Protein AF-A0A3C0NRY9-F1 (afdb_monomer)

Radius of gyration: 16.53 Å; Cα contacts (8 Å, |Δi|>4): 63; chains: 1; bounding box: 36×30×40 Å

Mean predicted aligned error: 7.83 Å

pLDDT: mean 79.99, std 13.29, range [45.81, 97.81]

Sequence (85 aa):
QANLEDEARYQTVFAKHAGAVAAPTAGLHFDETMLARIRDKGIPIAYVTLHVGAGTFQPVKVDQISEHKMHSERYHIPEETIHLI

Foldseek 3Di:
DQDPVNVVVQEAPQDDDPQCPHHDPVSVVDDPVNVVVCVVVVHDDADKDKHDDPQVVDDQPDPDPVPGDRDDIDIGGDPVNVVVD

Structure (mmCIF, N/CA/C/O backbone):
data_AF-A0A3C0NRY9-F1
#
_entry.id   AF-A0A3C0NRY9-F1
#
loop_
_atom_site.group_PDB
_atom_site.id
_atom_site.type_symbol
_atom_site.label_atom_id
_atom_site.label_alt_id
_atom_site.label_comp_id
_atom_site.label_asym_id
_atom_site.label_entity_id
_atom_site.label_seq_id
_atom_site.pdbx_PDB_ins_code
_atom_site.Cartn_x
_atom_site.Cartn_y
_atom_site.Cartn_z
_atom_site.occupancy
_atom_site.B_iso_or_equiv
_atom_site.auth_seq_id
_atom_site.auth_comp_id
_atom_site.auth_asym_id
_atom_site.auth_atom_id
_atom_site.pdbx_PDB_model_num
ATOM 1 N N . GLN A 1 1 ? -3.005 -17.629 -19.315 1.00 45.81 1 GLN A N 1
ATOM 2 C CA . GLN A 1 1 ? -3.938 -16.502 -19.112 1.00 45.81 1 GLN A CA 1
ATOM 3 C C . GLN A 1 1 ? -4.374 -16.570 -17.664 1.00 45.81 1 GLN A C 1
ATOM 5 O O . GLN A 1 1 ? -4.796 -17.647 -17.268 1.00 45.81 1 GLN A O 1
ATOM 10 N N . ALA A 1 2 ? -4.193 -15.500 -16.888 1.00 52.31 2 ALA A N 1
ATOM 11 C CA . ALA A 1 2 ? -4.808 -15.404 -15.564 1.00 52.31 2 ALA A CA 1
ATOM 12 C C . ALA A 1 2 ? -6.326 -15.303 -15.762 1.00 52.31 2 ALA A C 1
ATOM 14 O O . ALA A 1 2 ? -6.769 -14.571 -16.653 1.00 52.31 2 ALA A O 1
ATOM 15 N N . ASN A 1 3 ? -7.102 -16.096 -15.029 1.00 68.56 3 ASN A N 1
ATOM 16 C CA . ASN A 1 3 ? -8.560 -15.992 -15.050 1.00 68.56 3 ASN A CA 1
ATOM 17 C C . ASN A 1 3 ? -9.035 -14.983 -13.978 1.00 68.56 3 ASN A C 1
ATOM 19 O O . ASN A 1 3 ? -8.250 -14.515 -13.157 1.00 68.56 3 ASN A O 1
ATOM 23 N N . LEU A 1 4 ? -10.326 -14.634 -13.978 1.00 64.69 4 LEU A N 1
ATOM 24 C CA . LEU A 1 4 ? -10.895 -13.685 -13.005 1.00 64.69 4 LEU A CA 1
ATOM 25 C C . LEU A 1 4 ? -10.719 -14.144 -11.543 1.00 64.69 4 LEU A C 1
ATOM 27 O O . LEU A 1 4 ? -10.637 -13.318 -10.637 1.00 64.69 4 LEU A O 1
ATOM 31 N N . GLU A 1 5 ? -10.639 -15.456 -11.303 1.00 64.88 5 GLU A N 1
ATOM 32 C CA . GLU A 1 5 ? -10.369 -16.009 -9.972 1.00 64.88 5 GLU A CA 1
ATOM 33 C C . GLU A 1 5 ? -8.913 -15.794 -9.547 1.00 64.88 5 GLU A C 1
ATOM 35 O O . GLU A 1 5 ? -8.660 -15.478 -8.386 1.00 64.88 5 GLU A O 1
ATOM 40 N N . ASP A 1 6 ? -7.955 -15.912 -10.467 1.00 60.88 6 ASP A N 1
ATOM 41 C CA . ASP A 1 6 ? -6.544 -15.618 -10.220 1.00 60.88 6 ASP A CA 1
ATOM 42 C C . ASP A 1 6 ? -6.349 -14.132 -9.901 1.00 60.88 6 ASP A C 1
ATOM 44 O O . ASP A 1 6 ? -5.621 -13.798 -8.967 1.00 60.88 6 ASP A O 1
ATOM 48 N N . GLU A 1 7 ? -7.048 -13.239 -10.610 1.00 63.38 7 GLU A N 1
ATOM 49 C CA . GLU A 1 7 ? -7.023 -11.796 -10.337 1.00 63.38 7 GLU A CA 1
ATOM 50 C C . GLU A 1 7 ? -7.571 -11.460 -8.946 1.00 63.38 7 GLU A C 1
ATOM 52 O O . GLU A 1 7 ? -6.985 -10.634 -8.249 1.00 63.38 7 GLU A O 1
ATOM 57 N N . ALA A 1 8 ? -8.650 -12.122 -8.516 1.00 63.06 8 ALA A N 1
ATOM 58 C CA . ALA A 1 8 ? -9.220 -11.943 -7.182 1.00 63.06 8 ALA A CA 1
ATOM 59 C C . ALA A 1 8 ? -8.327 -12.532 -6.076 1.00 63.06 8 ALA A C 1
ATOM 61 O O . ALA A 1 8 ? -8.202 -11.949 -4.999 1.00 63.06 8 ALA A O 1
ATOM 62 N N . ARG A 1 9 ? -7.682 -13.676 -6.335 1.00 63.16 9 ARG A N 1
ATOM 63 C CA . ARG A 1 9 ? -6.753 -14.325 -5.394 1.00 63.16 9 ARG A CA 1
ATOM 64 C C . ARG A 1 9 ? -5.435 -13.572 -5.245 1.00 63.16 9 ARG A C 1
ATOM 66 O O . ARG A 1 9 ? -4.798 -13.682 -4.201 1.00 63.16 9 ARG A O 1
ATOM 73 N N . TYR A 1 10 ? -5.016 -12.829 -6.266 1.00 60.41 10 TYR A N 1
ATOM 74 C CA . TYR A 1 10 ? -3.767 -12.068 -6.275 1.00 60.41 10 TYR A CA 1
ATOM 75 C C . TYR A 1 10 ? -3.944 -10.639 -5.733 1.00 60.41 10 TYR A C 1
ATOM 77 O O . TYR A 1 10 ? -3.386 -9.675 -6.258 1.00 60.41 10 TYR A O 1
ATOM 85 N N . GLN A 1 11 ? -4.739 -10.499 -4.671 1.00 65.38 11 GLN A N 1
ATOM 86 C CA . GLN A 1 11 ? -5.006 -9.242 -3.974 1.00 65.38 11 GLN A CA 1
ATOM 87 C C . GLN A 1 11 ? -4.812 -9.427 -2.467 1.00 65.38 11 GLN A C 1
ATOM 89 O O . GLN A 1 11 ? -5.033 -10.506 -1.920 1.00 65.38 11 GLN A O 1
ATOM 94 N N . THR A 1 12 ? -4.379 -8.373 -1.778 1.00 72.44 12 THR A N 1
ATOM 95 C CA . THR A 1 12 ? -4.287 -8.367 -0.310 1.00 72.44 12 THR A CA 1
ATOM 96 C C . THR A 1 12 ? -5.613 -7.938 0.306 1.00 72.44 12 THR A C 1
ATOM 98 O O . THR A 1 12 ? -6.450 -7.327 -0.359 1.00 72.44 12 THR A O 1
ATOM 101 N N . VAL A 1 13 ? -5.759 -8.134 1.620 1.00 73.38 13 VAL A N 1
ATOM 102 C CA . VAL A 1 13 ? -6.855 -7.563 2.436 1.00 73.38 13 VAL A CA 1
ATOM 103 C C . VAL A 1 13 ? -6.959 -6.027 2.358 1.00 73.38 13 VAL A C 1
ATOM 105 O O . VAL A 1 13 ? -7.905 -5.425 2.851 1.00 73.38 13 VAL A O 1
ATOM 108 N N . PHE A 1 14 ? -5.990 -5.364 1.720 1.00 77.00 14 PHE A N 1
ATOM 109 C CA . PHE A 1 14 ? -5.966 -3.920 1.502 1.00 77.00 14 PHE A CA 1
ATOM 110 C C . PHE A 1 14 ? -6.516 -3.491 0.129 1.00 77.00 14 PHE A C 1
ATOM 112 O O . PHE A 1 14 ? -6.624 -2.289 -0.125 1.00 77.00 14 PHE A O 1
ATOM 119 N N . ALA A 1 15 ? -6.859 -4.423 -0.767 1.00 71.50 15 ALA A N 1
ATOM 120 C CA . ALA A 1 15 ? -7.349 -4.104 -2.106 1.00 71.50 15 ALA A CA 1
ATOM 121 C C . ALA A 1 15 ? -8.754 -3.472 -2.061 1.00 71.50 15 ALA A C 1
ATOM 123 O O . ALA A 1 15 ? -9.751 -4.146 -1.817 1.00 71.50 15 ALA A O 1
ATOM 124 N N . LYS A 1 16 ? -8.830 -2.155 -2.301 1.00 67.81 16 LYS A N 1
ATOM 125 C CA . LYS A 1 16 ? -10.090 -1.377 -2.301 1.00 67.81 16 LYS A CA 1
ATOM 126 C C . LYS A 1 16 ? -10.443 -0.744 -3.649 1.00 67.81 16 LYS A C 1
ATOM 128 O O . LYS A 1 16 ? -11.599 -0.399 -3.878 1.00 67.81 16 LYS A O 1
ATOM 133 N N . HIS A 1 17 ? -9.467 -0.578 -4.540 1.00 64.69 17 HIS A N 1
ATOM 134 C CA . HIS A 1 17 ? -9.643 0.074 -5.836 1.00 64.69 17 HIS A CA 1
ATOM 135 C C . HIS A 1 17 ? -9.093 -0.806 -6.957 1.00 64.69 17 HIS A C 1
ATOM 137 O O . HIS A 1 17 ? -8.007 -1.371 -6.834 1.00 64.69 17 HIS A O 1
ATOM 143 N N . ALA A 1 18 ? -9.829 -0.888 -8.067 1.00 58.91 18 ALA A N 1
ATOM 144 C CA . ALA A 1 18 ? -9.339 -1.528 -9.280 1.00 58.91 18 ALA A CA 1
ATOM 145 C C . ALA A 1 18 ? -8.094 -0.786 -9.802 1.00 58.91 18 ALA A C 1
ATOM 147 O O . ALA A 1 18 ? -8.059 0.446 -9.815 1.00 58.91 18 ALA A O 1
ATOM 148 N N . GLY A 1 19 ? -7.079 -1.534 -10.240 1.00 54.72 19 GLY A N 1
ATOM 149 C CA . GLY A 1 19 ? -5.862 -0.973 -10.842 1.00 54.72 19 GLY A CA 1
ATOM 150 C C . GLY A 1 19 ? -4.553 -1.322 -10.136 1.00 54.72 19 GLY A C 1
ATOM 151 O O . GLY A 1 19 ? -3.495 -0.918 -10.612 1.00 54.72 19 GLY A O 1
ATOM 152 N N . ALA A 1 20 ? -4.584 -2.088 -9.044 1.00 55.41 20 ALA A N 1
ATOM 153 C CA . ALA A 1 20 ? -3.374 -2.700 -8.509 1.00 55.41 20 ALA A CA 1
ATOM 154 C C . ALA A 1 20 ? -2.967 -3.880 -9.406 1.00 55.41 20 ALA A C 1
ATOM 156 O O . ALA A 1 20 ? -3.511 -4.976 -9.292 1.00 55.41 20 ALA A O 1
ATOM 157 N N . VAL A 1 21 ? -2.006 -3.648 -10.308 1.00 55.16 21 VAL A N 1
ATOM 158 C CA . VAL A 1 21 ? -1.378 -4.713 -11.119 1.00 55.16 21 VAL A CA 1
ATOM 159 C C . VAL A 1 21 ? -0.603 -5.695 -10.227 1.00 55.16 21 VAL A C 1
ATOM 161 O O . VAL A 1 21 ? -0.345 -6.828 -10.623 1.00 55.16 21 VAL A O 1
ATOM 164 N N . ALA A 1 22 ? -0.271 -5.289 -8.998 1.00 59.00 22 ALA A N 1
ATOM 165 C CA . ALA A 1 22 ? 0.338 -6.152 -8.004 1.00 59.00 22 ALA A CA 1
ATOM 166 C C . ALA A 1 22 ? -0.114 -5.835 -6.580 1.00 59.00 22 ALA A C 1
ATOM 168 O O . ALA A 1 22 ? -0.264 -4.675 -6.192 1.00 59.00 22 ALA A O 1
ATOM 169 N N . ALA A 1 23 ? -0.250 -6.898 -5.793 1.00 63.22 23 ALA A N 1
ATOM 170 C CA . ALA A 1 23 ? -0.375 -6.832 -4.352 1.00 63.22 23 ALA A CA 1
ATOM 171 C C . ALA A 1 23 ? 0.923 -6.287 -3.714 1.00 63.22 23 ALA A C 1
ATOM 173 O O . ALA A 1 23 ? 2.010 -6.777 -4.037 1.00 63.22 23 ALA A O 1
ATOM 174 N N . PRO A 1 24 ? 0.847 -5.330 -2.770 1.00 67.06 24 PRO A N 1
ATOM 175 C CA . PRO A 1 24 ? 1.996 -4.951 -1.953 1.00 67.06 24 PRO A CA 1
ATOM 176 C C . PRO A 1 24 ? 2.516 -6.179 -1.198 1.00 67.06 24 PRO A C 1
ATOM 178 O O . PRO A 1 24 ? 1.770 -6.787 -0.430 1.00 67.06 24 PRO A O 1
ATOM 181 N N . THR A 1 25 ? 3.788 -6.540 -1.380 1.00 70.50 25 THR A N 1
ATOM 182 C CA . THR A 1 25 ? 4.365 -7.763 -0.790 1.00 70.50 25 THR A CA 1
ATOM 183 C C . THR A 1 25 ? 4.321 -7.752 0.735 1.00 70.50 25 THR A C 1
ATOM 185 O O . THR A 1 25 ? 3.997 -8.764 1.344 1.00 70.50 25 THR A O 1
ATOM 188 N N . ALA A 1 26 ? 4.536 -6.590 1.361 1.00 77.62 26 ALA A N 1
ATOM 189 C CA . ALA A 1 26 ? 4.373 -6.422 2.805 1.00 77.62 26 ALA A CA 1
ATOM 190 C C . ALA A 1 26 ? 2.921 -6.651 3.269 1.00 77.62 26 ALA A C 1
ATOM 192 O O . ALA A 1 26 ? 2.686 -7.139 4.373 1.00 77.62 26 ALA A O 1
ATOM 193 N N . GLY A 1 27 ? 1.942 -6.341 2.413 1.00 78.44 27 GLY A N 1
ATOM 194 C CA . GLY A 1 27 ? 0.527 -6.572 2.688 1.00 78.44 27 GLY A CA 1
ATOM 195 C C . GLY A 1 27 ? 0.145 -8.053 2.726 1.00 78.44 27 GLY A C 1
ATOM 196 O O . GLY A 1 27 ? -0.881 -8.384 3.311 1.00 78.44 27 GLY A O 1
ATOM 197 N N . LEU A 1 28 ? 0.969 -8.946 2.159 1.00 82.12 28 LEU A N 1
ATOM 198 C CA . LEU A 1 28 ? 0.729 -10.397 2.146 1.00 82.12 28 LEU A CA 1
ATOM 199 C C . LEU A 1 28 ? 0.899 -11.050 3.527 1.00 82.12 28 LEU A C 1
ATOM 201 O O . LEU A 1 28 ? 0.505 -12.197 3.712 1.00 82.12 28 LEU A O 1
ATOM 205 N N . HIS A 1 29 ? 1.480 -10.340 4.496 1.00 85.44 29 HIS A N 1
ATOM 206 C CA . HIS A 1 29 ? 1.626 -10.827 5.870 1.00 85.44 29 HIS A CA 1
ATOM 207 C C . HIS A 1 29 ? 0.384 -10.593 6.740 1.00 85.44 29 HIS A C 1
ATOM 209 O O . HIS A 1 29 ? 0.353 -11.059 7.879 1.00 85.44 29 HIS A O 1
ATOM 215 N N . PHE A 1 30 ? -0.616 -9.867 6.233 1.00 87.25 30 PHE A N 1
ATOM 216 C CA . PHE A 1 30 ? -1.825 -9.524 6.973 1.00 87.25 30 PHE A CA 1
ATOM 217 C C . PHE A 1 30 ? -3.030 -10.287 6.435 1.00 87.25 30 PHE A C 1
ATOM 219 O O . PHE A 1 30 ? -3.263 -10.348 5.229 1.00 87.25 30 PHE A O 1
ATOM 226 N N . ASP A 1 31 ? -3.835 -10.795 7.360 1.00 89.12 31 ASP A N 1
ATOM 227 C CA . ASP A 1 31 ? -5.181 -11.285 7.100 1.00 89.12 31 ASP A CA 1
ATOM 228 C C . ASP A 1 31 ? -6.208 -10.477 7.913 1.00 89.12 31 ASP A C 1
ATOM 230 O O . ASP A 1 31 ? -5.864 -9.684 8.798 1.00 89.12 31 ASP A O 1
ATOM 234 N N . GLU A 1 32 ? -7.493 -10.675 7.619 1.00 87.56 32 GLU A N 1
ATOM 235 C CA . GLU A 1 32 ? -8.582 -9.966 8.300 1.00 87.56 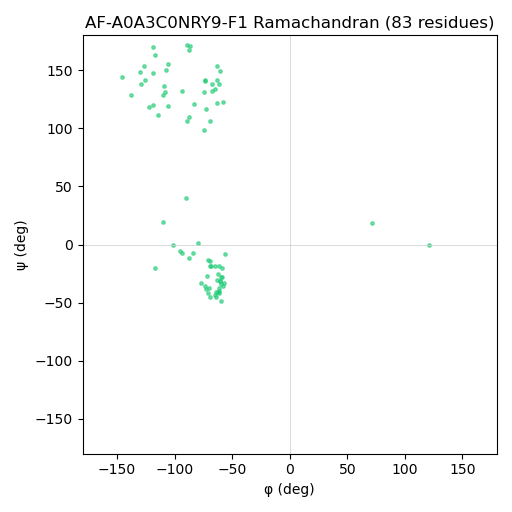32 GLU A CA 1
ATOM 236 C C . GLU A 1 32 ? -8.618 -10.242 9.809 1.00 87.56 32 GLU A C 1
ATOM 238 O O . GLU A 1 32 ? -8.974 -9.367 10.599 1.00 87.56 32 GLU A O 1
ATOM 243 N N . THR A 1 33 ? -8.197 -11.437 10.233 1.00 93.69 33 THR A N 1
ATOM 244 C CA . THR A 1 33 ? -8.187 -11.824 11.649 1.00 93.69 33 THR A CA 1
ATOM 245 C C . THR A 1 33 ? -7.100 -11.064 12.406 1.00 93.69 33 THR A C 1
ATOM 247 O O . THR A 1 33 ? -7.328 -10.576 13.515 1.00 93.69 33 THR A O 1
ATOM 250 N N . MET A 1 34 ? -5.918 -10.906 11.815 1.00 93.69 34 MET A N 1
ATOM 251 C CA . MET A 1 34 ? -4.844 -10.084 12.355 1.00 93.69 34 MET A CA 1
ATOM 252 C C . MET A 1 34 ? -5.262 -8.613 12.410 1.00 93.69 34 MET A C 1
ATOM 254 O O . MET A 1 34 ? -5.065 -7.976 13.447 1.00 93.69 34 MET A O 1
ATOM 258 N N . LEU A 1 35 ? -5.872 -8.083 11.345 1.00 92.50 35 LEU A N 1
ATOM 259 C CA . LEU A 1 35 ? -6.357 -6.700 11.331 1.00 92.50 35 LEU A CA 1
ATOM 260 C C . LEU A 1 35 ? -7.430 -6.462 12.401 1.00 92.50 35 LEU A C 1
ATOM 262 O O . LEU A 1 35 ? -7.389 -5.435 13.077 1.00 92.50 35 LEU A O 1
ATOM 2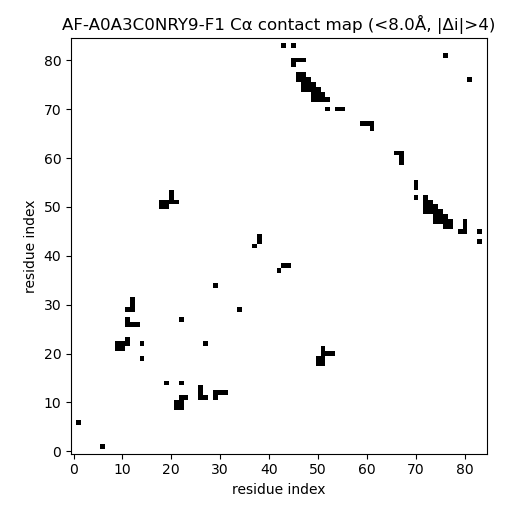66 N N . ALA A 1 36 ? -8.343 -7.412 12.617 1.00 93.56 36 ALA A N 1
ATOM 267 C CA . ALA A 1 36 ? -9.310 -7.352 13.712 1.00 93.56 36 ALA A CA 1
ATOM 268 C C . ALA A 1 36 ? -8.614 -7.298 15.082 1.00 93.56 36 ALA A C 1
ATOM 270 O O . ALA A 1 36 ? -8.866 -6.384 15.861 1.00 93.56 36 ALA A O 1
ATOM 271 N N . ARG A 1 37 ? -7.636 -8.178 15.330 1.00 97.06 37 ARG A N 1
ATOM 272 C CA . ARG A 1 37 ? -6.862 -8.186 16.588 1.00 97.06 37 ARG A CA 1
ATOM 273 C C . ARG A 1 37 ? -6.093 -6.888 16.838 1.00 97.06 37 ARG A C 1
ATOM 275 O O . ARG A 1 37 ? -5.862 -6.535 17.992 1.00 97.06 37 ARG A O 1
ATOM 282 N N . ILE A 1 38 ? -5.639 -6.206 15.787 1.00 95.44 38 ILE A N 1
ATOM 283 C CA . ILE A 1 38 ? -4.986 -4.892 15.898 1.00 95.44 38 ILE A CA 1
ATOM 284 C C . ILE A 1 38 ? -6.016 -3.831 16.311 1.00 95.44 38 ILE A C 1
ATOM 286 O O . ILE A 1 38 ? -5.754 -3.071 17.244 1.00 95.44 38 ILE A O 1
ATOM 290 N N . ARG A 1 39 ? -7.202 -3.828 15.686 1.00 93.69 39 ARG A N 1
ATOM 291 C CA . ARG A 1 39 ? -8.308 -2.919 16.042 1.00 93.69 39 ARG A CA 1
ATOM 292 C C . ARG A 1 39 ? -8.792 -3.134 17.478 1.00 93.69 39 ARG A C 1
ATOM 294 O O . ARG A 1 39 ? -8.964 -2.157 18.199 1.00 93.69 39 ARG A O 1
ATOM 301 N N . ASP A 1 40 ? -8.915 -4.385 17.923 1.00 97.44 40 ASP A N 1
ATOM 302 C CA . ASP A 1 40 ? -9.341 -4.735 19.290 1.00 97.44 40 ASP A CA 1
ATOM 303 C C . ASP A 1 40 ? -8.371 -4.228 20.367 1.00 97.44 40 ASP A C 1
ATOM 305 O O . ASP A 1 40 ? -8.759 -3.982 21.507 1.00 97.44 40 ASP A O 1
ATOM 309 N N . LYS A 1 41 ? -7.098 -4.032 20.008 1.00 97.81 41 LYS A N 1
ATOM 310 C CA . LYS A 1 41 ? -6.090 -3.421 20.886 1.00 97.81 41 LYS A CA 1
ATOM 311 C C . LYS A 1 41 ? -6.172 -1.891 20.934 1.00 97.81 41 LYS A C 1
ATOM 313 O O . LYS A 1 41 ? -5.337 -1.273 21.588 1.00 97.81 41 LYS A O 1
ATOM 318 N N . GLY A 1 42 ? -7.125 -1.279 20.231 1.00 96.19 42 GLY A N 1
ATOM 319 C CA . GLY A 1 42 ? -7.260 0.174 20.129 1.00 96.19 42 GLY A CA 1
ATOM 320 C C . GLY A 1 42 ? -6.169 0.836 19.286 1.00 96.19 42 GLY A C 1
ATOM 321 O O . GLY A 1 42 ? -5.955 2.038 19.416 1.00 96.19 42 GLY A O 1
ATOM 322 N N . ILE A 1 43 ? -5.459 0.072 18.447 1.00 95.75 43 ILE A N 1
ATOM 323 C CA . ILE A 1 43 ? -4.400 0.602 17.581 1.00 95.75 43 ILE A CA 1
ATOM 324 C C . ILE A 1 43 ? -5.052 1.169 16.308 1.00 95.75 43 ILE A C 1
ATOM 326 O O . ILE A 1 43 ? -5.711 0.413 15.586 1.00 95.75 43 ILE A O 1
ATOM 330 N N . PRO A 1 44 ? -4.876 2.469 15.999 1.00 92.75 44 PRO A N 1
ATOM 331 C CA . PRO A 1 44 ? -5.419 3.062 14.781 1.00 92.75 44 PRO A CA 1
ATOM 332 C C . PRO A 1 44 ? -4.804 2.441 13.522 1.00 92.75 44 PRO A C 1
ATOM 334 O O . PRO A 1 44 ? -3.604 2.173 13.470 1.00 92.75 44 PRO A O 1
ATOM 337 N N . ILE A 1 45 ? -5.623 2.245 12.487 1.00 91.81 45 ILE A N 1
ATOM 338 C CA . ILE A 1 45 ? -5.182 1.774 11.169 1.00 91.81 45 ILE A CA 1
ATOM 339 C C . ILE A 1 45 ? -5.594 2.817 10.134 1.00 91.81 45 ILE A C 1
ATOM 341 O O . ILE A 1 45 ? -6.787 3.044 9.933 1.00 91.81 45 ILE A O 1
ATOM 345 N N . ALA A 1 46 ? -4.610 3.406 9.458 1.00 92.31 46 ALA A N 1
ATOM 346 C CA . ALA A 1 46 ? -4.812 4.342 8.360 1.00 92.31 46 ALA A CA 1
ATOM 347 C C . ALA A 1 46 ? -4.479 3.683 7.012 1.00 92.31 46 ALA A C 1
ATOM 349 O O . ALA A 1 46 ? -3.698 2.730 6.953 1.00 92.31 46 ALA A O 1
ATOM 350 N N . TYR A 1 47 ? -5.067 4.186 5.927 1.00 89.06 47 TYR A N 1
ATOM 351 C CA . TYR A 1 47 ? -4.881 3.636 4.581 1.00 89.06 47 TYR A CA 1
ATOM 352 C C . TYR A 1 47 ? -4.408 4.730 3.626 1.00 89.06 47 TYR A C 1
ATOM 354 O O . TYR A 1 47 ? -4.884 5.863 3.667 1.00 89.06 47 TYR A O 1
ATOM 362 N N . VAL A 1 48 ? -3.507 4.367 2.721 1.00 88.69 48 VAL A N 1
ATOM 363 C CA . VAL A 1 48 ? -3.115 5.180 1.566 1.00 88.69 48 VAL A CA 1
ATOM 364 C C . VAL A 1 48 ? -3.272 4.343 0.308 1.00 88.69 48 VAL A C 1
ATOM 366 O O . VAL A 1 48 ? -3.200 3.115 0.356 1.00 88.69 48 VAL A O 1
ATOM 369 N N . THR A 1 49 ? -3.502 4.999 -0.822 1.00 86.06 49 THR A N 1
ATOM 370 C CA . THR A 1 49 ? -3.555 4.328 -2.124 1.00 86.06 49 THR A CA 1
ATOM 371 C C . THR A 1 49 ? -2.322 4.703 -2.926 1.00 86.06 49 THR A C 1
ATOM 373 O O . THR A 1 49 ? -2.017 5.885 -3.056 1.00 86.06 49 THR A O 1
ATOM 376 N N . LEU A 1 50 ? -1.641 3.709 -3.493 1.00 83.75 50 LEU A N 1
ATOM 377 C CA . LEU A 1 50 ? -0.553 3.894 -4.448 1.00 83.75 50 LEU A CA 1
ATOM 378 C C . LEU A 1 50 ? -0.948 3.229 -5.769 1.00 83.75 50 LEU A C 1
ATOM 380 O O . LEU A 1 50 ? -1.202 2.028 -5.822 1.00 83.75 50 LEU A O 1
ATOM 384 N N . HIS A 1 51 ? -1.016 4.018 -6.834 1.00 80.38 51 HIS A N 1
ATOM 385 C CA . HIS A 1 51 ? -1.214 3.537 -8.192 1.00 80.38 51 HIS A CA 1
ATOM 386 C C . HIS A 1 51 ? 0.147 3.254 -8.820 1.00 80.38 51 HIS A C 1
ATOM 388 O O . HIS A 1 51 ? 0.877 4.177 -9.196 1.00 80.38 51 HIS A O 1
ATOM 394 N N . VAL A 1 52 ? 0.455 1.967 -8.948 1.00 75.88 52 VAL A N 1
ATOM 395 C CA . VAL A 1 52 ? 1.650 1.468 -9.630 1.00 75.88 52 VAL A CA 1
ATOM 396 C C . VAL A 1 52 ? 1.322 1.145 -11.086 1.00 75.88 52 VAL A C 1
ATOM 398 O O . VAL A 1 52 ? 0.309 0.513 -11.389 1.00 75.88 52 VAL A O 1
ATOM 401 N N . GLY A 1 53 ? 2.158 1.619 -12.007 1.00 69.19 53 GLY A N 1
ATOM 402 C CA . GLY A 1 53 ? 2.033 1.310 -13.431 1.00 69.19 53 GLY A CA 1
ATOM 403 C C . GLY A 1 53 ? 2.758 0.015 -13.803 1.00 69.19 53 GLY A C 1
ATOM 404 O O . GLY A 1 53 ? 3.570 -0.505 -13.047 1.00 69.19 53 GLY A O 1
ATOM 405 N N . ALA A 1 54 ? 2.556 -0.473 -15.030 1.00 67.25 54 ALA A N 1
ATOM 406 C CA . ALA A 1 54 ? 3.303 -1.628 -15.550 1.00 67.25 54 ALA A CA 1
ATOM 407 C C . ALA A 1 54 ? 4.834 -1.406 -15.580 1.00 67.25 54 ALA A C 1
ATOM 409 O O . ALA A 1 54 ? 5.602 -2.365 -15.612 1.00 67.25 54 ALA A O 1
ATOM 410 N N . GLY A 1 55 ? 5.278 -0.142 -15.555 1.00 66.88 55 GLY A N 1
ATOM 411 C CA . GLY A 1 55 ? 6.686 0.250 -15.502 1.00 66.88 55 GLY A CA 1
ATOM 412 C C . GLY A 1 55 ? 7.435 -0.263 -14.270 1.00 66.88 55 GLY A C 1
ATOM 413 O O . GLY A 1 55 ? 8.627 -0.530 -14.376 1.00 66.88 55 GLY A O 1
ATOM 414 N N . THR A 1 56 ? 6.755 -0.480 -13.140 1.00 66.81 56 THR A N 1
ATOM 415 C CA . THR A 1 56 ? 7.384 -0.943 -11.890 1.0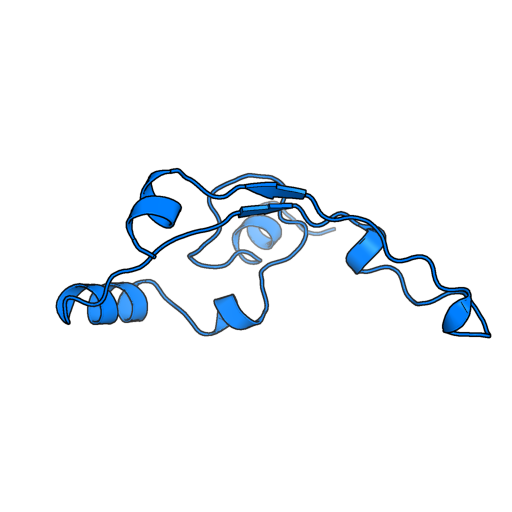0 66.81 56 TH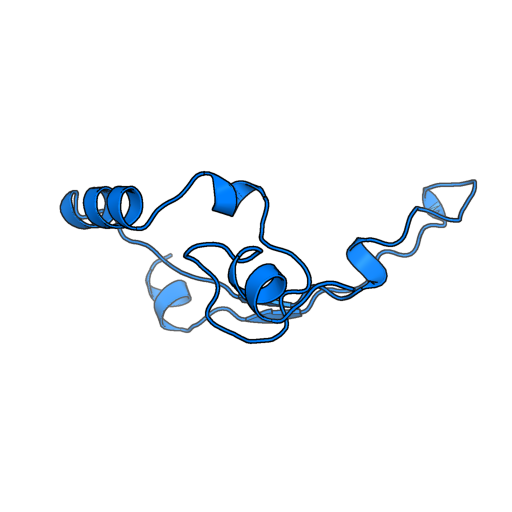R A CA 1
ATOM 416 C C . THR A 1 56 ? 7.883 -2.394 -11.974 1.00 66.81 56 THR A C 1
ATOM 418 O O . THR A 1 56 ? 8.743 -2.800 -11.202 1.00 66.81 56 THR A O 1
ATOM 421 N N . PHE A 1 57 ? 7.386 -3.167 -12.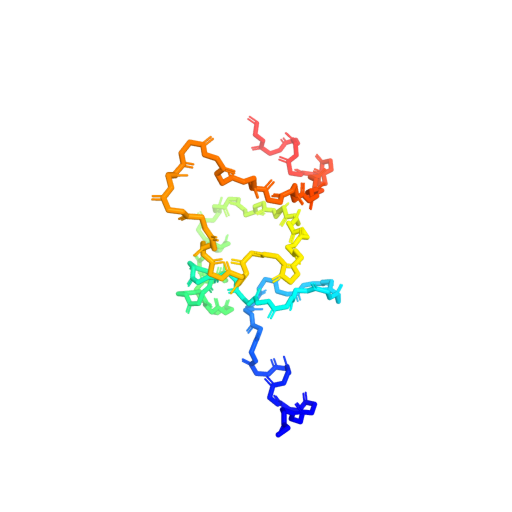946 1.00 69.25 57 PHE A N 1
ATOM 422 C CA . PHE A 1 57 ? 7.822 -4.541 -13.225 1.00 69.25 57 PHE A CA 1
ATOM 423 C C . PHE A 1 57 ? 8.779 -4.639 -14.414 1.00 69.25 57 PHE A C 1
ATOM 425 O O . PHE A 1 57 ? 9.210 -5.737 -14.773 1.00 69.25 57 PHE A O 1
ATOM 432 N N . GLN A 1 58 ? 9.101 -3.518 -15.065 1.00 71.56 58 GLN A N 1
ATOM 433 C CA . GLN A 1 58 ? 10.042 -3.542 -16.175 1.00 71.56 58 GLN A CA 1
ATOM 434 C C . GLN A 1 58 ? 11.466 -3.713 -15.636 1.00 71.56 58 GLN A C 1
ATOM 436 O O . GLN A 1 58 ? 11.867 -2.979 -14.734 1.00 71.56 58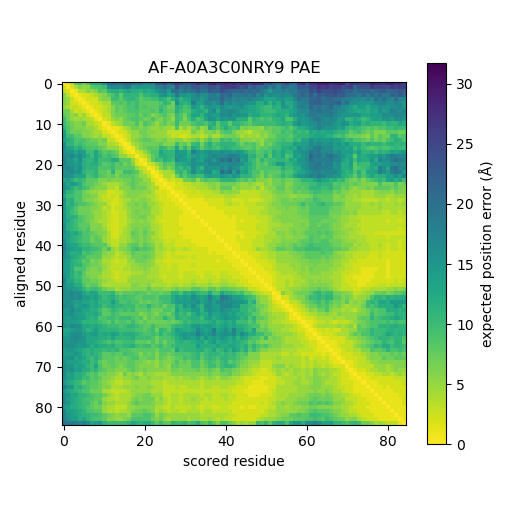 GLN A O 1
ATOM 441 N N . PRO A 1 59 ? 12.257 -4.648 -16.192 1.00 78.00 59 PRO A N 1
ATOM 442 C CA . PRO A 1 59 ? 13.658 -4.768 -15.820 1.00 78.00 59 PRO A CA 1
ATOM 443 C C . PRO A 1 59 ? 14.413 -3.490 -16.199 1.00 78.00 59 PRO A C 1
ATOM 445 O O . PRO A 1 59 ? 14.044 -2.795 -17.150 1.00 78.00 59 PRO A O 1
ATOM 448 N N . VAL A 1 60 ? 15.499 -3.203 -15.484 1.00 86.31 60 VAL A N 1
ATOM 449 C CA . VAL A 1 60 ? 16.434 -2.138 -15.859 1.00 86.31 60 VAL A CA 1
ATOM 450 C C . VAL A 1 60 ? 17.051 -2.502 -17.214 1.00 86.31 60 VAL A C 1
ATOM 452 O O . VAL A 1 60 ? 17.618 -3.578 -17.370 1.00 86.31 60 VAL A O 1
ATOM 455 N N . LYS A 1 61 ? 16.892 -1.622 -18.212 1.00 84.56 61 LYS A N 1
ATOM 456 C CA . LYS A 1 61 ? 17.350 -1.828 -19.604 1.00 84.56 61 LYS A CA 1
ATOM 457 C C . LYS A 1 61 ? 18.527 -0.927 -19.998 1.00 84.56 61 LYS A C 1
ATOM 459 O O . LYS A 1 61 ? 18.725 -0.678 -21.181 1.00 84.56 61 LYS A O 1
ATOM 464 N N . VAL A 1 62 ? 19.245 -0.384 -19.019 1.00 88.12 62 VAL A N 1
ATOM 465 C CA . VAL A 1 62 ? 20.410 0.486 -19.235 1.00 88.12 62 VAL A CA 1
ATOM 466 C C . VAL A 1 62 ? 21.646 -0.151 -18.613 1.00 88.12 62 VAL A C 1
ATOM 468 O O . VAL A 1 62 ? 21.536 -0.813 -17.582 1.00 88.12 62 VAL A O 1
ATOM 471 N N . ASP A 1 63 ? 22.807 0.076 -19.224 1.00 89.38 63 ASP A N 1
ATOM 472 C CA . ASP A 1 63 ? 24.085 -0.451 -18.732 1.00 89.38 63 ASP A CA 1
ATOM 473 C C . ASP A 1 63 ? 24.606 0.352 -17.528 1.00 89.38 63 ASP A C 1
ATOM 475 O O . ASP A 1 63 ? 25.205 -0.202 -16.607 1.00 89.38 63 ASP A O 1
ATOM 479 N N . GLN A 1 64 ? 24.338 1.662 -17.506 1.00 92.38 64 GLN A N 1
ATOM 480 C CA . GLN A 1 64 ? 24.704 2.569 -16.418 1.00 92.38 64 GLN A CA 1
ATOM 481 C C . GLN A 1 64 ? 23.464 2.926 -15.594 1.00 92.38 64 GLN A C 1
ATOM 483 O O . GLN A 1 64 ? 22.524 3.540 -16.096 1.00 92.38 64 GLN A O 1
ATOM 488 N N . ILE A 1 65 ? 23.462 2.599 -14.298 1.00 87.38 65 ILE A N 1
ATOM 489 C CA . ILE A 1 65 ? 22.312 2.842 -13.402 1.00 87.38 65 ILE A CA 1
ATOM 490 C C . ILE A 1 65 ? 21.913 4.325 -13.359 1.00 87.38 65 ILE A C 1
ATOM 492 O O . ILE A 1 65 ? 20.727 4.635 -13.270 1.00 87.38 65 ILE A O 1
ATOM 496 N N . SER A 1 66 ? 22.873 5.247 -13.475 1.00 90.19 66 SER A N 1
ATOM 497 C CA . SER A 1 66 ? 22.615 6.695 -13.505 1.00 90.19 66 SER A CA 1
ATOM 498 C C . SER A 1 66 ? 21.742 7.149 -14.679 1.00 90.19 66 SER A C 1
ATOM 500 O O . SER A 1 66 ? 21.180 8.239 -14.634 1.00 90.19 66 SER A O 1
ATOM 502 N N . GLU A 1 67 ? 21.628 6.331 -15.726 1.00 89.50 67 GLU A N 1
ATOM 503 C CA . GLU A 1 67 ? 20.808 6.599 -16.911 1.00 89.50 67 GLU A CA 1
ATOM 504 C C . GLU A 1 67 ? 19.402 5.986 -16.792 1.00 89.50 67 GLU A C 1
ATOM 506 O O . GLU A 1 67 ? 18.536 6.231 -17.637 1.00 89.50 67 GLU A O 1
ATOM 511 N N . HIS A 1 68 ? 19.139 5.192 -15.746 1.00 87.50 68 HIS A N 1
ATOM 512 C CA . HIS A 1 68 ? 17.842 4.559 -15.558 1.00 87.50 68 HIS A CA 1
ATOM 513 C C . HIS A 1 68 ? 16.796 5.590 -15.131 1.00 87.50 68 HIS A C 1
ATOM 515 O O . HIS A 1 68 ? 16.859 6.169 -14.046 1.00 87.50 68 HIS A O 1
ATOM 521 N N . LYS A 1 69 ? 15.779 5.783 -15.972 1.00 83.38 69 LYS A N 1
ATOM 522 C CA . LYS A 1 69 ? 14.639 6.636 -15.646 1.00 83.38 69 LYS A CA 1
ATOM 523 C C . LYS A 1 69 ? 13.566 5.835 -14.909 1.00 83.38 69 LYS A C 1
ATOM 525 O O . LYS A 1 69 ? 12.873 5.024 -15.519 1.00 83.38 69 LYS A O 1
ATOM 530 N N . MET A 1 70 ? 13.404 6.120 -13.618 1.00 84.06 70 MET A N 1
ATOM 531 C CA . MET A 1 70 ? 12.302 5.587 -12.816 1.00 84.06 70 MET A CA 1
ATOM 532 C C . MET A 1 70 ? 10.962 6.163 -13.284 1.00 84.06 70 MET A C 1
ATOM 534 O O . MET A 1 70 ? 10.839 7.358 -13.568 1.00 84.06 70 MET A O 1
ATOM 538 N N . HIS A 1 71 ? 9.947 5.304 -13.349 1.00 81.56 71 HIS A N 1
ATOM 539 C CA . HIS A 1 71 ? 8.578 5.726 -13.629 1.00 81.56 71 HIS A CA 1
ATOM 540 C C . HIS A 1 71 ? 7.981 6.426 -12.408 1.00 81.56 71 HIS A C 1
ATOM 542 O O . HIS A 1 71 ? 8.217 6.019 -11.274 1.00 81.56 71 HIS A O 1
ATOM 548 N N . SER A 1 72 ? 7.202 7.483 -12.638 1.00 83.31 72 SER A N 1
ATOM 549 C CA . SER A 1 72 ? 6.462 8.157 -11.572 1.00 83.31 72 SER A CA 1
ATOM 550 C C . SER A 1 72 ? 5.276 7.310 -11.121 1.00 83.31 72 SER A C 1
ATOM 552 O O . SER A 1 72 ? 4.544 6.778 -11.957 1.00 83.31 72 SER A O 1
ATOM 554 N N . GLU A 1 73 ? 5.025 7.284 -9.819 1.00 85.25 73 GLU A N 1
ATOM 555 C CA . GLU A 1 73 ? 3.840 6.668 -9.226 1.00 85.25 73 GLU A CA 1
ATOM 556 C C . GLU A 1 73 ? 2.879 7.753 -8.735 1.00 85.25 73 GLU A C 1
ATOM 558 O O . GLU A 1 73 ? 3.298 8.851 -8.359 1.00 85.25 73 GLU A O 1
ATOM 563 N N . ARG A 1 74 ? 1.576 7.459 -8.743 1.00 86.06 74 ARG A N 1
ATOM 564 C CA . ARG A 1 74 ? 0.554 8.386 -8.240 1.00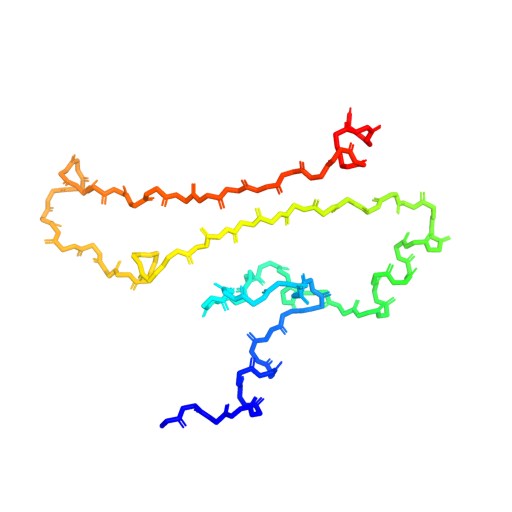 86.06 74 ARG A CA 1
ATOM 565 C C . ARG A 1 74 ? -0.025 7.836 -6.953 1.00 86.06 74 ARG A C 1
ATOM 567 O O . ARG A 1 74 ? -0.503 6.710 -6.945 1.00 86.06 74 ARG A O 1
ATOM 574 N N . TYR A 1 75 ? -0.061 8.637 -5.900 1.00 88.12 75 TYR A N 1
ATOM 575 C CA . TYR A 1 75 ? -0.653 8.238 -4.629 1.00 88.12 75 TYR A CA 1
ATOM 576 C C . TYR A 1 75 ? -1.861 9.106 -4.266 1.00 88.12 75 TYR A C 1
ATOM 578 O O . TYR A 1 75 ? -2.061 10.187 -4.820 1.00 88.12 75 TYR A O 1
ATOM 586 N N . HIS A 1 76 ? -2.671 8.612 -3.337 1.00 89.56 76 HIS A N 1
ATOM 587 C CA . HIS A 1 76 ? -3.788 9.325 -2.735 1.00 89.56 76 HIS A CA 1
ATOM 588 C C . HIS A 1 76 ? -3.803 9.056 -1.228 1.00 89.56 76 HIS A C 1
ATOM 590 O O . HIS A 1 76 ? -3.748 7.901 -0.794 1.00 89.56 76 HIS A O 1
ATOM 596 N N . ILE A 1 77 ? -3.868 10.135 -0.449 1.00 92.88 77 ILE A N 1
ATOM 597 C CA . ILE A 1 77 ? -3.965 10.108 1.011 1.00 92.88 77 ILE A CA 1
ATOM 598 C C . ILE A 1 77 ? -5.334 10.693 1.376 1.00 92.88 77 ILE A C 1
ATOM 600 O O . ILE A 1 77 ? -5.535 11.887 1.151 1.00 92.88 77 ILE A O 1
ATOM 604 N N . PRO A 1 78 ? -6.273 9.882 1.894 1.00 92.38 78 PRO A N 1
ATOM 605 C CA . PRO A 1 78 ? -7.549 10.380 2.394 1.00 92.38 78 PRO A CA 1
ATOM 606 C C . PRO A 1 78 ? -7.355 11.360 3.553 1.00 92.38 78 PRO A C 1
ATOM 608 O O . PRO A 1 78 ? -6.425 11.210 4.348 1.00 92.38 78 PRO A O 1
ATOM 611 N N . GLU A 1 79 ? -8.262 12.323 3.689 1.00 95.75 79 GLU A N 1
ATOM 612 C CA . GLU A 1 79 ? -8.231 13.310 4.774 1.00 95.75 79 GLU A CA 1
ATOM 613 C C . GLU A 1 79 ? -8.271 12.638 6.158 1.00 95.75 79 GLU A C 1
ATOM 615 O O . GLU A 1 79 ? -7.545 13.055 7.060 1.00 95.75 79 GLU A O 1
ATOM 620 N N . GLU A 1 80 ? -9.006 11.526 6.314 1.00 94.12 80 GLU A N 1
ATOM 621 C CA . GLU A 1 80 ? -8.995 10.760 7.567 1.00 94.12 80 GLU A CA 1
ATOM 622 C C . GLU A 1 80 ? -7.600 10.238 7.949 1.00 94.12 80 GLU A C 1
ATOM 624 O O . GLU A 1 80 ? -7.265 10.194 9.129 1.00 94.12 80 GLU A O 1
ATOM 629 N N . THR A 1 81 ? -6.768 9.881 6.965 1.00 94.56 81 THR A N 1
ATOM 630 C CA . THR A 1 81 ? -5.395 9.419 7.194 1.00 94.56 81 THR A CA 1
ATOM 631 C C . THR A 1 81 ? -4.503 10.587 7.593 1.00 94.56 81 THR A C 1
ATOM 633 O O . THR A 1 81 ? -3.635 10.410 8.439 1.00 94.56 81 THR A O 1
ATOM 636 N N . ILE A 1 82 ? -4.732 11.780 7.035 1.00 94.88 82 ILE A N 1
ATOM 637 C CA . IL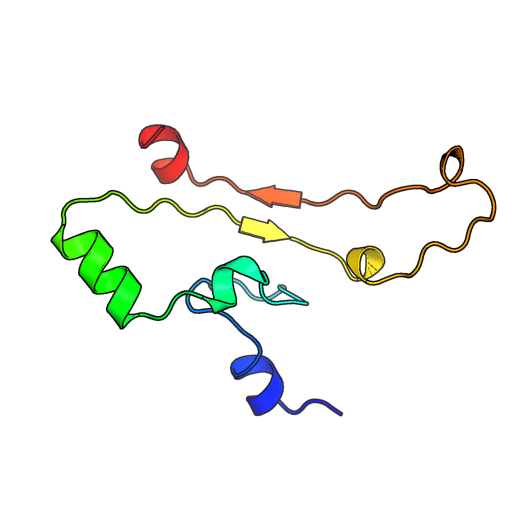E A 1 82 ? -4.004 12.998 7.420 1.00 94.88 82 ILE A CA 1
ATOM 638 C C . ILE A 1 82 ? -4.320 13.362 8.872 1.00 94.88 82 ILE A C 1
ATOM 640 O O . ILE A 1 82 ? -3.413 13.667 9.629 1.00 94.88 82 ILE A O 1
ATOM 644 N N . HIS A 1 83 ? -5.585 13.279 9.284 1.00 94.56 83 HIS A N 1
ATOM 645 C CA . HIS A 1 83 ? -5.992 13.599 10.655 1.00 94.56 83 HIS A CA 1
ATOM 646 C C . HIS A 1 83 ? -5.508 12.597 11.717 1.00 94.56 8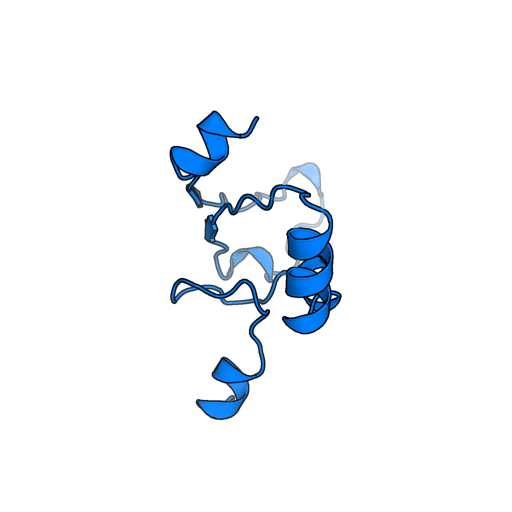3 HIS A C 1
ATOM 648 O O . HIS A 1 83 ? -5.592 12.892 12.909 1.00 94.56 83 HIS A O 1
ATOM 654 N N . LEU A 1 84 ? -5.034 11.416 11.311 1.00 92.44 84 LEU A N 1
ATOM 655 C CA . LEU A 1 84 ? -4.511 10.387 12.214 1.00 92.44 84 LEU A CA 1
ATOM 656 C C . LEU A 1 84 ? -3.011 10.535 12.526 1.00 92.44 84 LEU A C 1
ATOM 658 O O . LEU A 1 84 ? -2.532 9.830 13.417 1.00 92.44 84 LEU A O 1
ATOM 662 N N . ILE A 1 85 ? -2.281 11.388 11.797 1.00 84.06 85 ILE A N 1
ATOM 663 C CA . ILE A 1 85 ? -0.816 11.554 11.871 1.00 84.06 85 ILE A CA 1
ATOM 664 C C . ILE A 1 85 ? -0.489 12.966 12.357 1.00 84.06 85 ILE A C 1
ATOM 666 O O . ILE A 1 85 ? 0.413 13.084 13.217 1.00 84.06 85 ILE A O 1
#

Secondary structure (DSSP, 8-state):
---HHHHHHT--TT--STT-SS--GGGGG--HHHHHHHHHTT------EEE--GGGGSPP--SSGGG--PPP-EEE--HHHHTT-

Solvent-accessible surface area (backbone atoms only — not comparable to full-atom values): 5754 Å² total; per-residue (Å²): 131,85,50,77,66,51,60,63,66,58,49,36,86,77,71,83,65,93,66,63,86,60,52,59,72,78,45,68,79,52,48,70,67,58,53,48,57,42,48,77,68,71,49,87,84,74,66,70,47,71,50,57,58,78,64,81,75,54,75,89,89,56,95,51,73,92,74,56,80,81,76,87,69,53,71,48,74,48,69,73,38,60,77,74,109